Protein AF-A0A8T6LY28-F1 (afdb_monomer_lite)

pLDDT: mean 76.15, std 18.26, range [38.41, 94.0]

Radius of gyration: 20.96 Å; chains: 1; bounding box: 50×23×60 Å

Secondary structure (DSSP, 8-state):
-HHHHHHHHHHHHHHHHHHHHHHHHHTTSS---THHHHHHHHHHHHHHHHHHHHHTTS-SSSHHHHHHHTSS---

Foldseek 3Di:
DVVLVVLLVQLVVLLVQLVVQCVCVVVPVDPDDPVSNVVSVVSNVVSVVSNVVSVVPPPDDDPVVVVVVVVPPDD

Sequence (75 aa):
MALLENQSKLGMSLIGIGAISLFADSQGWFDFPEVVPFLSITVSFLGMLTLMLSVGVDSEIEELTETFTMMEEEE

Structure (mmCIF, N/CA/C/O backbone):
data_AF-A0A8T6L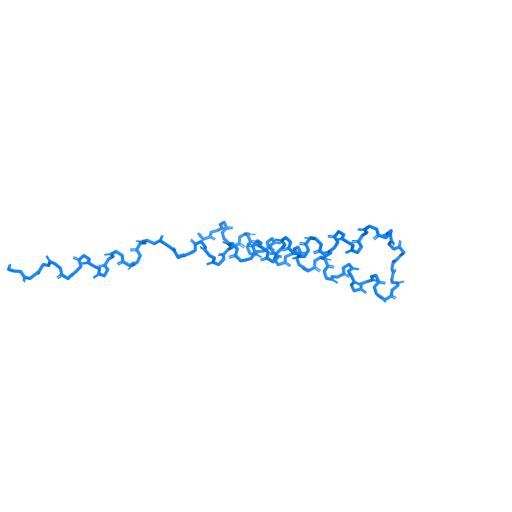Y28-F1
#
_entry.id   AF-A0A8T6LY28-F1
#
loop_
_atom_site.group_PDB
_atom_site.id
_atom_site.type_symbol
_atom_site.label_atom_id
_atom_site.label_alt_id
_atom_site.label_comp_id
_atom_site.label_asym_id
_atom_site.label_entity_id
_atom_site.label_seq_id
_atom_site.pdbx_PDB_ins_code
_atom_site.Cartn_x
_atom_site.Cartn_y
_atom_site.Cartn_z
_atom_site.occupancy
_atom_site.B_iso_or_equiv
_atom_site.auth_seq_id
_atom_site.auth_comp_id
_atom_site.auth_asym_id
_atom_site.auth_atom_id
_atom_site.pdbx_PDB_model_num
ATOM 1 N N . MET A 1 1 ? -12.575 -3.254 22.192 1.00 59.03 1 MET A N 1
ATOM 2 C CA . MET A 1 1 ? -11.105 -3.048 22.155 1.00 59.03 1 MET A CA 1
ATOM 3 C C . MET A 1 1 ? -10.360 -3.963 21.175 1.00 59.03 1 MET A C 1
ATOM 5 O O . MET A 1 1 ? -9.777 -3.427 20.246 1.00 59.03 1 MET A O 1
ATOM 9 N N . ALA A 1 2 ? -10.392 -5.302 21.282 1.00 65.06 2 ALA A N 1
ATOM 10 C CA . ALA A 1 2 ? -9.558 -6.182 20.429 1.00 65.06 2 ALA A CA 1
ATOM 11 C C . ALA A 1 2 ? -9.799 -6.066 18.900 1.00 65.06 2 ALA A C 1
ATOM 13 O O . ALA A 1 2 ? -8.870 -6.225 18.110 1.00 65.06 2 ALA A O 1
ATOM 14 N N . LEU A 1 3 ? -11.032 -5.766 18.469 1.00 65.69 3 LEU A N 1
ATOM 15 C CA . LEU A 1 3 ? -11.355 -5.561 17.049 1.00 65.69 3 LEU A CA 1
ATOM 16 C C . LEU A 1 3 ? -10.782 -4.246 16.499 1.00 65.69 3 LEU A C 1
ATOM 18 O O . LEU A 1 3 ? -10.225 -4.251 15.407 1.00 65.69 3 LEU A O 1
ATOM 22 N N . LEU A 1 4 ? -10.843 -3.163 17.280 1.00 67.75 4 LEU A N 1
ATOM 23 C CA . LEU A 1 4 ? -10.247 -1.862 16.949 1.00 67.75 4 LEU A CA 1
ATOM 24 C C . LEU A 1 4 ? -8.713 -1.947 16.907 1.00 67.75 4 LEU A C 1
ATOM 26 O O . LEU A 1 4 ? -8.065 -1.434 15.996 1.00 67.75 4 LEU A O 1
ATOM 30 N N . GLU A 1 5 ? -8.115 -2.690 17.840 1.00 72.81 5 GLU A N 1
ATOM 31 C CA . GLU A 1 5 ? -6.675 -2.954 17.831 1.00 72.81 5 GLU A CA 1
ATOM 32 C C . GLU A 1 5 ? -6.250 -3.743 16.577 1.00 72.81 5 GLU A C 1
ATOM 34 O O . GLU A 1 5 ? -5.255 -3.412 15.934 1.00 72.81 5 GLU A O 1
ATOM 39 N N . ASN A 1 6 ? -7.023 -4.750 16.164 1.00 80.50 6 ASN A N 1
ATOM 40 C CA . ASN A 1 6 ? -6.743 -5.481 14.927 1.00 80.50 6 ASN A CA 1
ATOM 41 C C . ASN A 1 6 ? -6.994 -4.637 13.670 1.00 80.50 6 ASN A C 1
ATOM 43 O O . ASN A 1 6 ? -6.230 -4.733 12.710 1.00 80.50 6 ASN A O 1
ATOM 47 N N . GLN A 1 7 ? -8.013 -3.781 13.675 1.00 83.12 7 GLN A N 1
ATOM 48 C CA . GLN A 1 7 ? -8.317 -2.874 12.570 1.00 83.12 7 GLN A CA 1
ATOM 49 C C . GLN A 1 7 ? -7.203 -1.842 12.366 1.00 83.12 7 GLN A C 1
ATOM 51 O O . GLN A 1 7 ? -6.760 -1.628 11.236 1.00 83.12 7 GLN A O 1
ATOM 56 N N . SER A 1 8 ? -6.687 -1.259 13.449 1.00 82.88 8 SER A N 1
ATOM 57 C CA . SER A 1 8 ? -5.565 -0.320 13.378 1.00 82.88 8 SER A CA 1
ATOM 58 C C . SER A 1 8 ? -4.277 -0.986 12.877 1.00 82.88 8 SER A C 1
ATOM 60 O O . SER A 1 8 ? -3.601 -0.440 12.002 1.00 82.88 8 SER A O 1
ATOM 62 N N . LYS A 1 9 ? -3.969 -2.209 13.331 1.00 87.56 9 LYS A N 1
ATOM 63 C CA . LYS A 1 9 ? -2.836 -3.008 12.822 1.00 87.56 9 LYS A CA 1
ATOM 64 C C . LYS A 1 9 ? -2.952 -3.299 11.327 1.00 87.56 9 LYS A C 1
ATOM 66 O O . LYS A 1 9 ? -1.963 -3.164 10.602 1.00 87.56 9 LYS A O 1
ATOM 71 N N . LEU A 1 10 ? -4.145 -3.667 10.857 1.00 87.81 10 LEU A N 1
ATOM 72 C CA . LEU A 1 10 ? -4.401 -3.895 9.433 1.00 87.81 10 LEU A CA 1
ATOM 73 C C . LEU A 1 10 ? -4.235 -2.606 8.623 1.00 87.81 10 LEU A C 1
ATOM 75 O O . LEU A 1 10 ? -3.522 -2.615 7.622 1.00 87.81 10 LEU A O 1
ATOM 79 N N . GLY A 1 11 ? -4.809 -1.489 9.081 1.00 90.00 11 GLY A N 1
ATOM 80 C CA . GLY A 1 11 ? -4.676 -0.189 8.420 1.00 90.00 11 GLY A CA 1
ATOM 81 C C . GLY A 1 11 ? -3.218 0.257 8.279 1.00 90.00 11 GLY A C 1
ATOM 82 O O . GLY A 1 11 ? -2.777 0.593 7.180 1.00 90.00 11 GLY A O 1
ATOM 83 N N . MET A 1 12 ? -2.438 0.167 9.362 1.00 91.25 12 MET A N 1
ATOM 84 C CA . MET A 1 12 ? -1.001 0.475 9.349 1.00 91.25 12 MET A CA 1
ATOM 85 C C . MET A 1 12 ? -0.214 -0.443 8.405 1.00 91.25 12 MET A C 1
ATOM 87 O O . MET A 1 12 ? 0.658 0.027 7.676 1.00 91.25 12 MET A O 1
ATOM 91 N N . SER A 1 13 ? -0.541 -1.737 8.376 1.00 92.88 13 SER A N 1
ATOM 92 C CA . SER A 1 13 ? 0.133 -2.705 7.503 1.00 92.88 13 SER A CA 1
ATOM 93 C C . SER A 1 13 ? -0.127 -2.421 6.022 1.00 92.88 13 SER A C 1
ATOM 95 O O . SER A 1 13 ? 0.804 -2.457 5.221 1.00 92.88 13 SER A O 1
ATOM 97 N N . LEU A 1 14 ? -1.368 -2.088 5.653 1.00 92.88 14 LEU A N 1
ATOM 98 C CA . LEU A 1 14 ? -1.738 -1.753 4.272 1.00 92.88 14 LEU A CA 1
ATOM 99 C C . LEU A 1 14 ? -1.022 -0.487 3.785 1.00 92.88 14 LEU A C 1
ATOM 101 O O . LEU A 1 14 ? -0.484 -0.476 2.678 1.00 92.88 14 LEU A O 1
ATOM 105 N N . ILE A 1 15 ? -0.946 0.547 4.630 1.00 94.00 15 ILE A N 1
ATOM 106 C CA . ILE A 1 15 ? -0.180 1.768 4.333 1.00 94.00 15 ILE A CA 1
ATOM 107 C C . ILE A 1 15 ? 1.303 1.438 4.153 1.00 94.00 15 ILE A C 1
ATOM 109 O O . ILE A 1 15 ? 1.914 1.868 3.178 1.00 94.00 15 ILE A O 1
ATOM 113 N N . GLY A 1 16 ? 1.878 0.651 5.067 1.00 93.38 16 GLY A N 1
ATOM 114 C CA . GLY A 1 16 ? 3.287 0.267 5.015 1.00 93.38 16 GLY A CA 1
ATOM 115 C C . GLY A 1 16 ? 3.645 -0.480 3.732 1.00 93.38 16 GLY A C 1
ATOM 116 O O . GLY A 1 16 ? 4.605 -0.114 3.060 1.00 93.38 16 GLY A O 1
ATOM 117 N N . ILE A 1 17 ? 2.851 -1.485 3.352 1.00 92.69 17 ILE A N 1
ATOM 118 C CA . ILE A 1 17 ? 3.079 -2.263 2.126 1.00 92.69 17 ILE A CA 1
ATOM 119 C C . ILE A 1 17 ? 3.003 -1.359 0.896 1.00 92.69 17 ILE A C 1
ATOM 121 O O . ILE A 1 17 ? 3.915 -1.375 0.073 1.00 92.69 17 ILE A O 1
ATOM 125 N N . GLY A 1 18 ? 1.953 -0.542 0.778 1.00 91.38 18 GLY A N 1
ATOM 126 C CA . GLY A 1 18 ? 1.793 0.336 -0.377 1.00 91.38 18 GLY A CA 1
ATOM 127 C C . GLY A 1 18 ? 2.910 1.380 -0.490 1.00 91.38 18 GLY A C 1
ATOM 128 O O . GLY A 1 18 ? 3.434 1.592 -1.583 1.00 91.38 18 GLY A O 1
ATOM 129 N N . ALA A 1 19 ? 3.350 1.961 0.629 1.00 91.12 19 ALA A N 1
ATOM 130 C CA . ALA A 1 19 ? 4.468 2.903 0.655 1.00 91.12 19 ALA A CA 1
ATOM 131 C C . ALA A 1 19 ? 5.806 2.246 0.276 1.00 91.12 19 ALA A C 1
ATOM 133 O O . ALA A 1 19 ? 6.561 2.814 -0.510 1.00 91.12 19 ALA A O 1
ATOM 134 N N . ILE A 1 20 ? 6.092 1.042 0.789 1.00 92.44 20 ILE A N 1
ATOM 135 C CA . ILE A 1 20 ? 7.314 0.295 0.449 1.00 92.44 20 ILE A CA 1
ATOM 136 C C . ILE A 1 20 ? 7.326 -0.063 -1.038 1.00 92.44 20 ILE A C 1
ATOM 138 O O . ILE A 1 20 ? 8.352 0.111 -1.691 1.00 92.44 20 ILE A O 1
ATOM 142 N N . SER A 1 21 ? 6.199 -0.522 -1.588 1.00 89.00 21 SER A N 1
ATOM 143 C CA . SER A 1 21 ? 6.085 -0.839 -3.014 1.00 89.00 21 SER A CA 1
ATOM 144 C C . SER A 1 21 ? 6.345 0.383 -3.895 1.00 89.00 21 SER A C 1
ATOM 146 O O . SER A 1 21 ? 7.151 0.294 -4.815 1.00 89.00 21 SER A O 1
ATOM 148 N N . LEU A 1 22 ? 5.733 1.531 -3.584 1.00 89.94 22 LEU A N 1
ATOM 149 C CA . LEU A 1 22 ? 5.950 2.779 -4.330 1.00 89.94 22 LEU A CA 1
ATOM 150 C C . LEU A 1 22 ? 7.386 3.288 -4.207 1.00 89.94 22 LEU A C 1
ATOM 152 O O . LEU A 1 22 ? 7.958 3.790 -5.172 1.00 89.94 22 LEU A O 1
ATOM 156 N N . PHE A 1 23 ? 7.986 3.150 -3.026 1.00 91.38 23 PHE A N 1
ATOM 157 C CA . PHE A 1 23 ? 9.382 3.511 -2.836 1.00 91.38 23 PHE A CA 1
ATOM 158 C C . PHE A 1 23 ? 10.301 2.620 -3.676 1.00 91.38 23 PHE A C 1
ATOM 160 O O . PHE A 1 23 ? 11.159 3.136 -4.390 1.00 91.38 23 PHE A O 1
ATOM 167 N N . ALA A 1 24 ? 10.099 1.303 -3.645 1.00 89.62 24 ALA A N 1
ATOM 168 C CA . ALA A 1 24 ? 10.908 0.357 -4.404 1.00 89.62 24 ALA A CA 1
ATOM 169 C C . ALA A 1 24 ? 10.771 0.557 -5.925 1.00 89.62 24 ALA A C 1
ATOM 171 O O . ALA A 1 24 ? 11.773 0.479 -6.635 1.00 89.62 24 ALA A O 1
ATOM 172 N N . ASP A 1 25 ? 9.566 0.886 -6.398 1.00 88.06 25 ASP A N 1
ATOM 173 C CA . ASP A 1 25 ? 9.301 1.294 -7.783 1.00 88.06 25 ASP A CA 1
ATOM 174 C C . ASP A 1 25 ? 10.079 2.571 -8.151 1.00 88.06 25 ASP A C 1
ATOM 176 O O . ASP A 1 25 ? 10.826 2.594 -9.126 1.00 88.06 25 ASP A O 1
ATOM 180 N N . SER A 1 26 ? 10.034 3.604 -7.297 1.00 87.88 26 SER A N 1
ATOM 181 C CA . SER A 1 26 ? 10.751 4.872 -7.529 1.00 87.88 26 SER A CA 1
ATOM 182 C C . SER A 1 26 ? 12.275 4.729 -7.609 1.00 87.88 26 SER A C 1
ATOM 184 O O . SER A 1 26 ? 12.941 5.523 -8.272 1.00 87.88 26 SER A O 1
ATOM 186 N N . GLN A 1 27 ? 12.836 3.736 -6.911 1.00 90.94 27 GLN A N 1
ATOM 187 C CA . GLN A 1 27 ? 14.268 3.437 -6.924 1.00 90.94 27 GLN A CA 1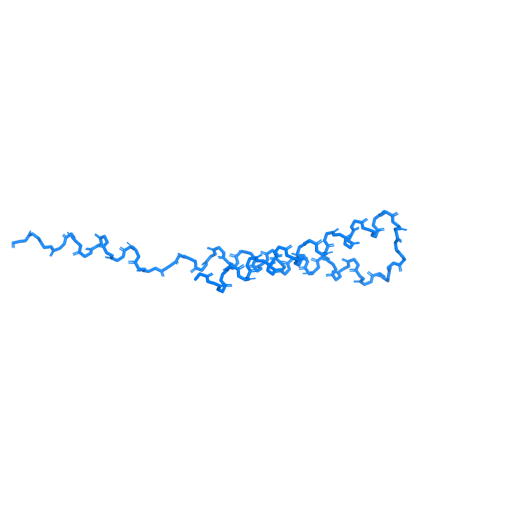
ATOM 188 C C . GLN A 1 27 ? 14.659 2.473 -8.054 1.00 90.94 27 GLN A C 1
ATOM 190 O O . GLN A 1 27 ? 15.842 2.156 -8.195 1.00 90.94 27 GLN A O 1
ATOM 195 N N . GLY A 1 28 ? 13.691 1.976 -8.833 1.00 86.88 28 GLY A N 1
ATOM 196 C CA . GLY A 1 28 ? 13.917 0.979 -9.878 1.00 86.88 28 GLY A CA 1
ATOM 197 C C . GLY A 1 28 ? 14.443 -0.352 -9.337 1.00 86.88 28 GLY A C 1
ATOM 198 O O . GLY A 1 28 ? 15.173 -1.053 -10.034 1.00 86.88 28 GLY A O 1
ATOM 199 N N . TRP A 1 29 ? 14.135 -0.695 -8.080 1.00 89.19 29 TRP A N 1
ATOM 200 C CA . TRP A 1 29 ? 14.580 -1.958 -7.474 1.00 89.19 29 TRP A CA 1
ATOM 201 C C . TRP A 1 29 ? 13.889 -3.171 -8.096 1.00 89.19 29 TRP A C 1
ATOM 203 O O . TRP A 1 29 ? 14.452 -4.265 -8.105 1.00 89.19 29 TRP A O 1
ATOM 213 N N . PHE A 1 30 ? 12.678 -2.969 -8.613 1.00 81.25 30 PHE A N 1
ATOM 214 C CA . PHE A 1 30 ? 11.877 -3.985 -9.277 1.00 81.25 30 PHE A CA 1
ATOM 215 C C . PHE A 1 30 ? 11.247 -3.396 -10.534 1.00 81.25 30 PHE A C 1
ATOM 217 O O . PHE A 1 30 ? 10.866 -2.230 -10.551 1.00 81.25 30 PHE A O 1
ATOM 224 N N . ASP A 1 31 ? 11.115 -4.227 -11.564 1.00 84.00 31 ASP A N 1
ATOM 225 C CA . ASP A 1 31 ? 10.437 -3.866 -12.806 1.00 84.00 31 ASP A CA 1
ATOM 226 C C . ASP A 1 31 ? 8.947 -4.195 -12.651 1.00 84.00 31 ASP A C 1
ATOM 228 O O . ASP A 1 31 ? 8.475 -5.292 -12.978 1.00 84.00 31 ASP A O 1
ATOM 232 N N . PHE A 1 32 ? 8.225 -3.299 -11.981 1.00 83.06 32 PHE A N 1
ATOM 233 C CA . PHE A 1 32 ? 6.818 -3.511 -11.684 1.00 83.06 32 PHE A CA 1
ATOM 234 C C . PHE A 1 32 ? 5.943 -3.213 -12.911 1.00 83.06 32 PHE A C 1
ATOM 236 O O . PHE A 1 32 ? 6.139 -2.207 -13.591 1.00 83.06 32 PHE A O 1
ATOM 243 N N . PRO A 1 33 ? 4.913 -4.037 -13.182 1.00 88.25 33 PRO A N 1
ATOM 244 C CA . PRO A 1 33 ? 3.876 -3.678 -14.143 1.00 88.25 33 PRO A CA 1
ATOM 245 C C . PRO A 1 33 ? 3.228 -2.333 -13.783 1.00 88.25 33 PRO A C 1
ATOM 247 O O . PRO A 1 33 ? 2.975 -2.081 -12.606 1.00 88.25 33 PRO A O 1
ATOM 250 N N . GLU A 1 34 ? 2.845 -1.529 -14.780 1.00 85.25 34 GLU A N 1
ATOM 251 C CA . GLU A 1 34 ? 2.259 -0.182 -14.592 1.00 85.25 34 GLU A CA 1
ATOM 252 C C . GLU A 1 34 ? 1.025 -0.143 -13.665 1.00 85.25 34 GLU A C 1
ATOM 254 O O . GLU A 1 34 ? 0.691 0.890 -13.087 1.00 85.25 34 GLU A O 1
ATOM 259 N N . VAL A 1 35 ? 0.340 -1.277 -13.486 1.00 88.88 35 VAL A N 1
ATOM 260 C CA . VAL A 1 35 ? -0.811 -1.411 -12.580 1.00 88.88 35 VAL A CA 1
ATOM 261 C C . VAL A 1 35 ? -0.417 -1.458 -11.097 1.00 88.88 35 VAL A C 1
ATOM 263 O O . VAL A 1 35 ? -1.226 -1.118 -10.233 1.00 88.88 35 VAL A O 1
ATOM 266 N N . VAL A 1 36 ? 0.809 -1.870 -10.770 1.00 89.12 36 VAL A N 1
ATOM 267 C CA . VAL A 1 36 ? 1.253 -2.070 -9.382 1.00 89.12 36 VAL A CA 1
ATOM 268 C C . VAL A 1 36 ? 1.334 -0.753 -8.610 1.00 89.12 36 VAL A C 1
ATOM 270 O O . VAL A 1 36 ? 0.739 -0.709 -7.535 1.00 89.12 36 VAL A O 1
ATOM 273 N N . PRO A 1 37 ? 1.934 0.341 -9.126 1.00 89.12 37 PRO A N 1
ATOM 274 C CA . PRO A 1 37 ? 1.916 1.631 -8.432 1.00 89.12 37 PRO A CA 1
ATOM 275 C C . PRO A 1 37 ? 0.492 2.112 -8.122 1.00 89.12 37 PRO A C 1
ATOM 277 O O . PRO A 1 37 ? 0.202 2.561 -7.012 1.00 89.12 37 PRO A O 1
ATOM 280 N N . PHE A 1 38 ? -0.434 1.944 -9.070 1.00 91.56 38 PHE A N 1
ATOM 281 C CA . PHE A 1 38 ? -1.839 2.306 -8.881 1.00 91.56 38 PHE A CA 1
ATOM 282 C C . PHE A 1 38 ? -2.513 1.475 -7.776 1.00 91.56 38 PHE A C 1
ATOM 284 O O . PHE A 1 38 ? -3.220 2.015 -6.915 1.00 91.56 38 PHE A O 1
ATOM 291 N N . LEU A 1 39 ? -2.265 0.163 -7.750 1.00 92.25 39 LEU A N 1
ATOM 292 C CA . LEU A 1 39 ? -2.747 -0.714 -6.683 1.00 92.25 39 LEU A CA 1
ATOM 293 C C . LEU A 1 39 ? -2.126 -0.355 -5.333 1.00 92.25 39 LEU A C 1
ATOM 295 O O . LEU A 1 39 ? -2.847 -0.294 -4.342 1.00 92.25 39 LEU A O 1
ATOM 299 N N . SER A 1 40 ? -0.830 -0.052 -5.278 1.00 92.62 40 SER A N 1
ATOM 300 C CA . SER A 1 40 ? -0.141 0.347 -4.047 1.00 92.62 40 SER A CA 1
ATOM 301 C C . SER A 1 40 ? -0.718 1.634 -3.452 1.00 92.62 40 SER A C 1
ATOM 303 O O . SER A 1 40 ? -0.928 1.705 -2.238 1.00 92.62 40 SER A O 1
ATOM 305 N N . ILE A 1 41 ? -1.060 2.621 -4.288 1.00 93.06 41 ILE A N 1
ATOM 306 C CA . ILE A 1 41 ? -1.776 3.834 -3.857 1.00 93.06 41 ILE A CA 1
ATOM 307 C C . ILE A 1 41 ? -3.158 3.472 -3.304 1.00 93.06 41 ILE A C 1
ATOM 309 O O . ILE A 1 41 ? -3.518 3.903 -2.209 1.00 93.06 41 ILE A O 1
ATOM 313 N N . THR A 1 42 ? -3.916 2.646 -4.026 1.00 92.81 42 THR A N 1
ATOM 314 C CA . THR A 1 42 ? -5.274 2.239 -3.626 1.00 92.81 42 THR A CA 1
ATOM 315 C C . THR A 1 42 ? -5.271 1.489 -2.291 1.00 92.81 42 THR A C 1
ATOM 317 O O . THR A 1 42 ? -6.085 1.768 -1.412 1.00 92.81 42 THR A O 1
ATOM 320 N N . VAL A 1 43 ? -4.318 0.575 -2.103 1.00 93.06 43 VAL A N 1
ATOM 321 C CA . VAL A 1 43 ? -4.119 -0.184 -0.861 1.00 93.06 43 VAL A CA 1
ATOM 322 C C . VAL A 1 43 ? -3.747 0.744 0.296 1.00 93.06 43 VAL A C 1
ATOM 324 O O . VAL A 1 43 ? -4.310 0.623 1.384 1.00 93.06 43 VAL A O 1
ATOM 327 N N . SER A 1 44 ? -2.867 1.719 0.058 1.00 92.69 44 SER A N 1
ATOM 328 C CA . SER A 1 44 ? -2.496 2.717 1.071 1.00 92.69 44 SER A CA 1
ATOM 329 C C . SER A 1 44 ? -3.690 3.580 1.479 1.00 92.69 44 SER A C 1
ATOM 331 O O . SER A 1 44 ? -3.894 3.855 2.661 1.00 92.69 44 SER A O 1
ATOM 333 N N . PHE A 1 45 ? -4.517 3.972 0.508 1.00 92.81 45 PHE A N 1
ATOM 334 C CA . PHE A 1 45 ? -5.732 4.744 0.748 1.00 92.81 45 PHE A CA 1
ATOM 335 C C . PHE A 1 45 ? -6.769 3.956 1.558 1.00 92.81 45 PHE A C 1
ATOM 337 O O . PHE A 1 45 ? -7.308 4.472 2.534 1.00 92.81 45 PHE A O 1
ATOM 344 N N . LEU A 1 46 ? -6.986 2.681 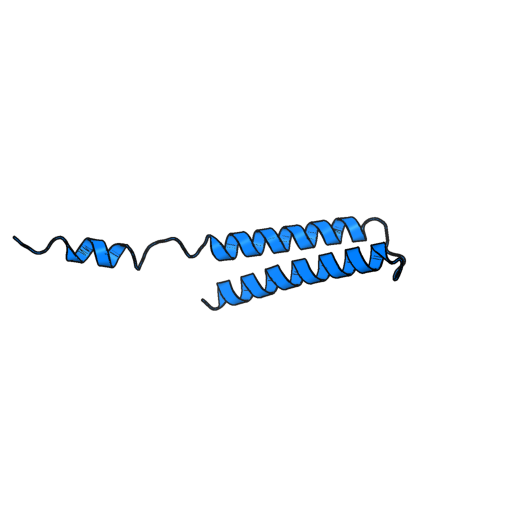1.227 1.00 91.50 46 LEU A N 1
ATOM 345 C CA . LEU A 1 46 ? -7.826 1.775 2.018 1.00 91.50 46 LEU A CA 1
ATOM 346 C C . LEU A 1 46 ? -7.315 1.623 3.454 1.00 91.50 46 LEU A C 1
ATOM 348 O O . LEU A 1 46 ? -8.112 1.634 4.394 1.00 91.50 46 LEU A O 1
ATOM 352 N N . GLY A 1 47 ? -5.997 1.530 3.641 1.00 91.19 47 GLY A N 1
ATOM 353 C CA . GLY A 1 47 ? -5.386 1.519 4.967 1.00 91.19 47 GLY A CA 1
ATOM 354 C C . GLY A 1 47 ? -5.693 2.794 5.759 1.00 91.19 47 GLY A C 1
ATOM 355 O O . GLY A 1 47 ? -6.122 2.704 6.908 1.00 91.19 47 GLY A O 1
ATOM 356 N N . MET A 1 48 ? -5.585 3.972 5.133 1.00 90.06 48 MET A N 1
ATOM 357 C CA . MET A 1 48 ? -5.954 5.252 5.759 1.00 90.06 48 MET A CA 1
ATOM 358 C C . MET A 1 48 ? -7.438 5.322 6.132 1.00 90.06 48 MET A C 1
ATOM 360 O O . MET A 1 48 ? -7.761 5.712 7.253 1.00 90.06 48 MET A O 1
ATOM 364 N N . LEU A 1 49 ? -8.341 4.891 5.245 1.00 89.62 49 LEU A N 1
ATOM 365 C CA . LEU A 1 49 ? -9.776 4.818 5.549 1.00 89.62 49 LEU A CA 1
ATOM 366 C C . LEU A 1 49 ? -10.055 3.883 6.731 1.00 89.62 49 LEU A C 1
ATOM 368 O O . LEU A 1 49 ? -10.840 4.211 7.616 1.00 89.62 49 LEU A O 1
ATOM 372 N N . THR A 1 50 ? -9.370 2.740 6.777 1.00 87.19 50 THR A N 1
ATOM 373 C CA . THR A 1 50 ? -9.492 1.762 7.866 1.00 87.19 50 THR A CA 1
ATOM 374 C C . THR A 1 50 ? -9.078 2.365 9.209 1.00 87.19 50 THR A C 1
ATOM 376 O O . THR A 1 50 ? -9.747 2.123 10.213 1.00 87.19 50 THR A O 1
ATOM 379 N N . LEU A 1 51 ? -8.020 3.186 9.228 1.00 85.88 51 LEU A N 1
ATOM 380 C CA . LEU A 1 51 ? -7.590 3.920 10.422 1.00 85.88 51 LEU A CA 1
ATOM 381 C C . LEU A 1 51 ? -8.590 5.004 10.832 1.00 85.88 51 LEU A C 1
ATOM 383 O O . LEU A 1 51 ? -8.908 5.108 12.012 1.00 85.88 51 LEU A O 1
ATOM 387 N N . MET A 1 52 ? -9.127 5.775 9.882 1.00 83.62 52 MET A N 1
ATOM 388 C CA . MET A 1 52 ? -10.143 6.796 10.176 1.00 83.62 52 MET A CA 1
ATOM 389 C C . MET A 1 52 ? -11.401 6.180 10.798 1.00 83.62 52 MET A C 1
ATOM 391 O O . MET A 1 52 ? -11.923 6.697 11.784 1.00 83.62 52 MET A O 1
ATOM 395 N N . LEU A 1 53 ? -11.840 5.033 10.276 1.00 79.88 53 LEU A N 1
ATOM 396 C C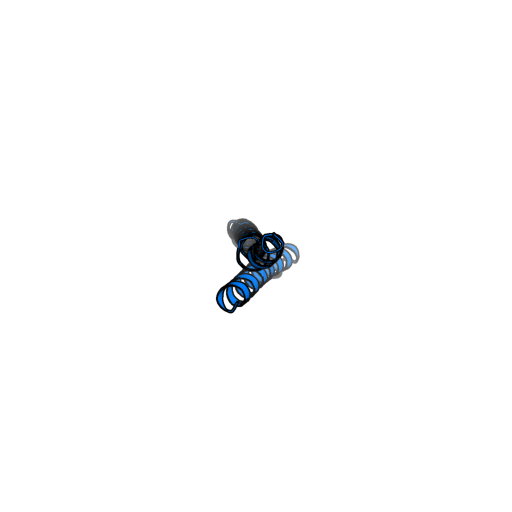A . LEU A 1 53 ? -12.960 4.274 10.834 1.00 79.88 53 LEU A CA 1
ATOM 397 C C . LEU A 1 53 ? -12.632 3.661 12.203 1.00 79.88 53 LEU A C 1
ATOM 399 O O . LEU A 1 53 ? -13.529 3.507 13.019 1.00 79.88 53 LEU A O 1
ATOM 403 N N . SER A 1 54 ? -11.365 3.341 12.479 1.00 72.69 54 SER A N 1
ATOM 404 C CA . SER A 1 54 ? -10.945 2.861 13.800 1.00 72.69 54 SER A CA 1
ATOM 405 C C . SER A 1 54 ? -10.965 3.956 14.870 1.00 72.69 54 SER A C 1
ATOM 407 O O . SER A 1 54 ? -11.071 3.626 16.040 1.00 72.69 54 SER A O 1
ATOM 409 N N . VAL A 1 55 ? -10.829 5.235 14.510 1.00 62.94 55 VAL A N 1
ATOM 410 C CA . VAL A 1 55 ? -10.872 6.352 15.476 1.00 62.94 55 VAL A CA 1
ATOM 411 C C . VAL A 1 55 ? -12.302 6.878 15.656 1.00 62.94 55 VAL A C 1
ATOM 413 O O . VAL A 1 55 ? -12.670 7.295 16.747 1.00 62.94 55 VAL A O 1
ATOM 416 N N . GLY A 1 56 ? -13.132 6.829 14.608 1.00 52.44 56 GLY A N 1
ATOM 417 C CA . GLY A 1 56 ? -14.508 7.345 14.626 1.00 52.44 56 GLY A CA 1
ATOM 418 C C . GLY A 1 56 ? -15.572 6.433 15.252 1.00 52.44 56 GLY A C 1
ATOM 419 O O . GLY A 1 56 ? -16.738 6.809 15.256 1.00 52.44 56 GLY A O 1
ATOM 420 N N . VAL A 1 57 ? -15.209 5.243 15.743 1.00 53.22 57 VAL A N 1
ATOM 421 C CA . VAL A 1 57 ? -16.151 4.279 16.356 1.00 53.22 57 VAL A CA 1
ATOM 422 C C . VAL A 1 57 ? -16.110 4.306 17.895 1.00 53.22 57 VAL A C 1
ATOM 424 O O . VAL A 1 57 ? -16.975 3.714 18.527 1.00 53.22 57 VAL A O 1
ATOM 427 N N . ASP A 1 58 ? -15.178 5.042 18.514 1.00 51.47 58 ASP A N 1
ATOM 428 C CA . ASP A 1 58 ? -15.115 5.197 19.984 1.00 51.47 58 ASP A CA 1
ATOM 429 C C . ASP A 1 58 ? -15.972 6.350 20.533 1.00 51.47 58 ASP A C 1
ATOM 431 O O . ASP A 1 58 ? -15.990 6.614 21.733 1.00 51.47 58 ASP A O 1
ATOM 435 N N . SER A 1 59 ? -16.710 7.055 19.681 1.00 47.62 59 SER A N 1
ATOM 436 C CA . SER A 1 59 ? -17.589 8.135 20.112 1.00 47.62 59 SER A CA 1
ATOM 437 C C . SER A 1 59 ? -19.037 7.698 20.012 1.00 47.62 59 SER A C 1
ATOM 439 O O . SER A 1 59 ? -19.703 8.122 19.079 1.00 47.62 59 SER A O 1
ATOM 441 N N . GLU A 1 60 ? -19.495 6.841 20.933 1.00 48.09 60 GLU A N 1
ATOM 442 C CA . GLU A 1 60 ? -20.894 6.806 21.387 1.00 48.09 60 GLU A CA 1
ATOM 443 C C . GLU A 1 60 ? -21.120 5.805 22.557 1.00 48.09 60 GLU A C 1
ATOM 445 O O . GLU A 1 60 ? -21.131 4.591 22.376 1.00 48.09 60 GLU A O 1
ATOM 450 N N . ILE A 1 61 ? -21.351 6.358 23.765 1.00 51.19 61 ILE A N 1
ATOM 451 C CA . ILE A 1 61 ? -22.614 6.245 24.550 1.00 51.19 61 ILE A CA 1
ATOM 452 C C . ILE A 1 61 ? -22.506 5.837 26.031 1.00 51.19 61 ILE A C 1
ATOM 454 O O . ILE A 1 61 ? -23.399 6.214 26.785 1.00 51.19 61 ILE A O 1
ATOM 458 N N . GLU A 1 62 ? -21.468 5.164 26.530 1.00 44.94 62 GLU A N 1
ATOM 459 C CA . GLU A 1 62 ? -21.550 4.675 27.928 1.00 44.94 62 GLU A CA 1
ATOM 460 C C . GLU A 1 62 ? -21.036 5.679 28.983 1.00 44.94 62 GLU A C 1
ATOM 462 O O . GLU A 1 62 ? -21.706 5.913 29.986 1.00 44.94 62 GLU A O 1
ATOM 467 N N . GLU A 1 63 ? -19.937 6.394 28.724 1.00 43.97 63 GLU A N 1
ATOM 468 C CA . GLU A 1 63 ? -19.333 7.299 29.728 1.00 43.97 63 GLU A CA 1
ATOM 469 C C . GLU A 1 63 ? -20.033 8.668 29.866 1.00 43.97 63 GLU A C 1
ATOM 471 O O . GLU A 1 63 ? -19.959 9.317 30.909 1.00 43.97 63 GLU A O 1
ATOM 476 N N . LEU A 1 64 ? -20.757 9.119 28.835 1.00 46.69 64 LEU A N 1
ATOM 477 C CA . LEU A 1 64 ? -21.509 10.383 28.886 1.00 46.69 64 LEU A CA 1
ATOM 478 C C . LEU A 1 64 ? -22.892 10.232 29.537 1.00 46.69 64 LEU A C 1
ATOM 480 O O . LEU A 1 64 ? -23.470 11.231 29.963 1.00 46.69 64 LEU A O 1
ATOM 484 N N . 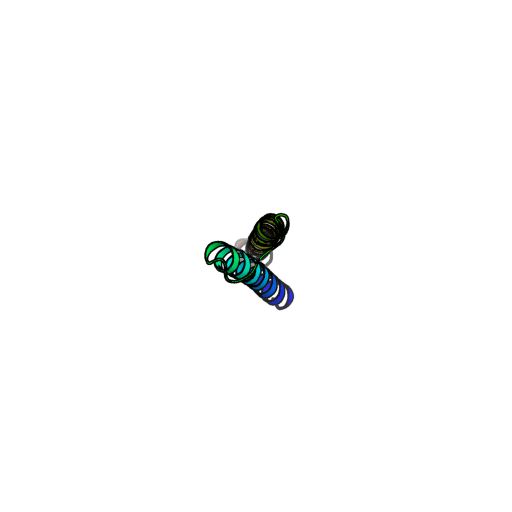THR A 1 65 ? -23.413 9.004 29.643 1.00 47.81 65 THR A N 1
ATOM 485 C CA . THR A 1 65 ? -24.707 8.742 30.292 1.00 47.81 65 THR A CA 1
ATOM 486 C C . THR A 1 65 ? -24.570 8.760 31.815 1.00 47.81 65 THR A C 1
ATOM 488 O O . THR A 1 65 ? -25.411 9.361 32.480 1.00 47.81 65 THR A O 1
ATOM 491 N N . GLU A 1 66 ? -23.478 8.225 32.381 1.00 46.50 66 GLU A N 1
ATOM 492 C CA . GLU A 1 66 ? -23.274 8.224 33.842 1.00 46.50 66 GLU A CA 1
ATOM 493 C C . GLU A 1 66 ? -23.189 9.633 34.446 1.00 46.50 66 GLU A C 1
ATOM 495 O O . GLU A 1 66 ? -23.663 9.852 35.561 1.00 46.50 66 GLU A O 1
ATOM 500 N N . THR A 1 67 ? -22.661 10.613 33.704 1.00 51.41 67 THR A N 1
ATOM 501 C CA . THR A 1 67 ? -22.585 12.002 34.193 1.00 51.41 67 THR A CA 1
ATOM 502 C C . THR A 1 67 ? -23.960 12.682 34.218 1.00 51.41 67 THR A C 1
ATOM 504 O O . THR A 1 67 ? -24.201 13.537 35.067 1.00 51.41 67 THR A O 1
ATOM 507 N N . PHE A 1 68 ? -24.886 12.300 33.329 1.00 49.06 68 PHE A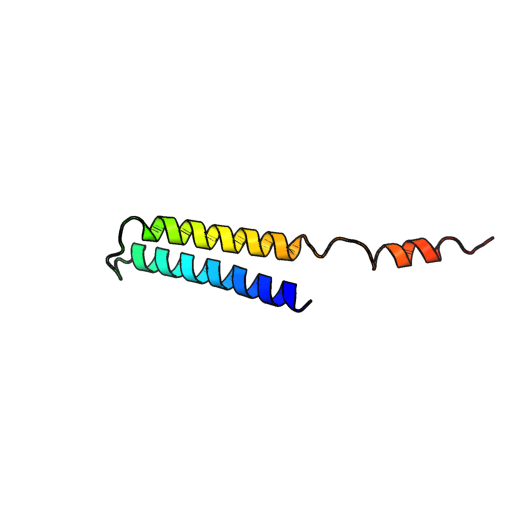 N 1
ATOM 508 C CA . PHE A 1 68 ? -26.223 12.903 33.280 1.00 49.06 68 PHE A CA 1
ATOM 509 C C . PHE A 1 68 ? -27.182 12.306 34.320 1.00 49.06 68 PHE A C 1
ATOM 511 O O . PHE A 1 68 ? -28.036 13.019 34.836 1.00 49.06 68 PHE A O 1
ATOM 518 N N . THR A 1 69 ? -27.013 11.035 34.699 1.00 48.00 69 THR A N 1
ATOM 519 C CA . THR A 1 69 ? -27.854 10.384 35.724 1.00 48.00 69 THR A CA 1
ATOM 520 C C . THR A 1 69 ? -27.517 10.751 37.171 1.00 48.00 69 THR A C 1
ATOM 522 O O . THR A 1 69 ? -28.331 10.487 38.046 1.00 48.00 69 THR A O 1
ATOM 525 N N . MET A 1 70 ? -26.370 11.379 37.459 1.00 51.25 70 MET A N 1
ATOM 526 C CA . MET A 1 70 ? -26.049 11.854 38.820 1.00 51.25 70 MET A CA 1
ATOM 527 C C . MET A 1 70 ? -26.532 13.284 39.118 1.00 51.25 70 MET A C 1
ATOM 529 O O . MET A 1 70 ? -26.307 13.780 40.217 1.00 51.25 70 MET A O 1
ATOM 533 N N . MET A 1 71 ? -27.169 13.966 38.160 1.00 49.84 71 MET A N 1
ATOM 534 C CA . MET A 1 71 ? -27.615 15.358 38.327 1.00 49.84 71 MET A CA 1
ATOM 535 C C . MET A 1 71 ? -29.121 15.491 38.623 1.00 49.84 71 MET A C 1
ATOM 537 O O . MET A 1 71 ? -29.604 16.607 38.781 1.00 49.84 71 MET A O 1
ATOM 541 N N . GLU A 1 72 ? -29.857 14.376 38.708 1.00 52.12 72 GLU A N 1
ATOM 542 C CA . GLU A 1 72 ? -31.326 14.357 38.833 1.00 52.12 72 GLU A CA 1
ATOM 543 C C . GLU A 1 72 ? -31.834 13.656 40.115 1.00 52.12 72 GLU A C 1
ATOM 545 O O . GLU A 1 72 ? -32.951 13.152 40.151 1.00 52.12 72 GLU A O 1
ATOM 550 N N . GLU A 1 73 ? -31.037 13.644 41.190 1.00 50.50 73 GLU A N 1
ATOM 551 C CA . GLU A 1 73 ? -31.483 13.232 42.535 1.00 50.50 73 GLU A CA 1
ATOM 552 C C . GLU A 1 73 ? -31.071 14.257 43.609 1.00 50.50 73 GLU A C 1
ATOM 554 O O . GLU A 1 73 ? -30.305 13.951 44.515 1.00 50.50 73 GLU A O 1
ATOM 559 N N . GLU A 1 74 ? -31.590 15.485 43.529 1.00 45.47 74 GLU A N 1
ATOM 560 C CA . GLU A 1 74 ? -31.745 16.362 44.703 1.00 45.47 74 GLU A CA 1
ATOM 561 C C . GLU A 1 74 ? -33.065 17.158 44.588 1.00 45.47 74 GLU A C 1
ATOM 563 O O . GLU A 1 74 ? -33.067 18.342 44.254 1.00 45.47 74 GLU A O 1
ATOM 568 N N . GLU A 1 75 ? -34.198 16.497 44.864 1.00 38.41 75 GLU A N 1
ATOM 569 C CA . GLU A 1 75 ? -35.415 17.142 45.404 1.00 38.41 75 GLU A CA 1
ATOM 570 C C . GLU A 1 75 ? -35.792 16.523 46.757 1.00 38.41 75 GLU A C 1
ATOM 572 O O . GLU A 1 75 ? -35.846 15.273 46.854 1.00 38.41 75 GLU A O 1
#